Protein AF-K1TCK7-F1 (afdb_monomer_lite)

pLDDT: mean 96.37, std 4.92, range [71.75, 98.69]

Organism: NCBI:txid408170

Secondary structure (DSSP, 8-state):
--EEEEE--SHHHHHHHHHHHHTT-EEEEE---

Structure (mmCIF, N/CA/C/O backbone):
data_AF-K1TCK7-F1
#
_entry.id   AF-K1TCK7-F1
#
loop_
_atom_site.group_PDB
_atom_site.id
_atom_site.type_symbol
_atom_site.label_atom_id
_atom_site.label_alt_id
_atom_site.label_comp_id
_atom_site.label_asym_id
_atom_site.label_entity_id
_atom_site.label_seq_id
_atom_site.pdbx_PDB_ins_code
_atom_site.Cartn_x
_atom_site.Cartn_y
_atom_site.Cartn_z
_atom_site.occupancy
_atom_site.B_iso_or_equiv
_atom_site.auth_seq_id
_atom_site.auth_comp_id
_atom_site.auth_asym_id
_atom_site.auth_atom_id
_atom_site.pdbx_PDB_model_num
ATOM 1 N N . MET A 1 1 ? -7.038 8.328 9.944 1.00 88.06 1 MET A N 1
ATOM 2 C CA . MET A 1 1 ? -7.374 8.143 8.519 1.00 88.06 1 MET A CA 1
ATOM 3 C C . MET A 1 1 ? -6.666 9.213 7.702 1.00 88.06 1 MET A C 1
ATOM 5 O O . MET A 1 1 ? -6.979 10.386 7.863 1.00 88.06 1 MET A O 1
ATOM 9 N N . ALA A 1 2 ? -5.682 8.827 6.894 1.00 98.06 2 ALA A N 1
ATOM 10 C CA . ALA A 1 2 ? -4.972 9.724 5.978 1.00 98.06 2 ALA A CA 1
ATOM 11 C C . ALA A 1 2 ? -4.767 9.017 4.633 1.00 98.06 2 ALA A C 1
ATOM 13 O O . ALA A 1 2 ? -4.760 7.785 4.603 1.00 98.06 2 ALA A O 1
ATOM 14 N N . ASN A 1 3 ? -4.584 9.788 3.561 1.00 98.50 3 ASN A N 1
ATOM 15 C CA . ASN A 1 3 ? -4.235 9.261 2.243 1.00 98.50 3 ASN A CA 1
ATOM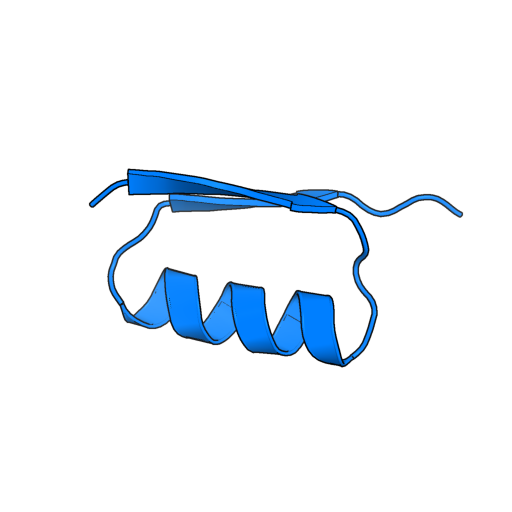 16 C C . ASN A 1 3 ? -2.709 9.212 2.119 1.00 98.50 3 ASN A C 1
ATOM 18 O O . ASN A 1 3 ? -2.054 10.242 2.291 1.00 98.50 3 ASN A O 1
ATOM 22 N N . VAL A 1 4 ? -2.147 8.038 1.835 1.00 98.25 4 VAL A N 1
ATOM 23 C CA . VAL A 1 4 ? -0.698 7.816 1.778 1.00 98.25 4 VAL A CA 1
ATOM 24 C C . VAL A 1 4 ? -0.307 7.251 0.417 1.00 98.25 4 VAL A C 1
ATOM 26 O O . VAL A 1 4 ? -0.820 6.222 -0.010 1.00 98.25 4 VAL A O 1
ATOM 29 N N . GLY A 1 5 ? 0.627 7.922 -0.257 1.00 98.19 5 GLY A N 1
ATOM 30 C CA . GLY A 1 5 ? 1.281 7.403 -1.455 1.00 98.19 5 GLY A CA 1
ATOM 31 C C . GLY A 1 5 ? 2.614 6.748 -1.099 1.00 98.19 5 GLY A C 1
ATOM 32 O O . GLY A 1 5 ? 3.463 7.398 -0.490 1.00 98.19 5 GLY A O 1
ATOM 33 N N . VAL A 1 6 ? 2.810 5.489 -1.491 1.00 97.88 6 VAL A N 1
ATOM 34 C CA . VAL A 1 6 ? 4.086 4.770 -1.356 1.00 97.88 6 VAL A CA 1
ATOM 35 C C . VAL A 1 6 ? 4.694 4.579 -2.742 1.00 97.88 6 VAL A C 1
ATOM 37 O O . VAL A 1 6 ? 4.057 4.015 -3.629 1.00 97.88 6 VAL A O 1
ATOM 40 N N . ILE A 1 7 ? 5.923 5.061 -2.937 1.00 97.06 7 ILE A N 1
ATOM 41 C CA . ILE A 1 7 ? 6.659 4.930 -4.200 1.00 97.06 7 ILE A CA 1
ATOM 42 C C . ILE A 1 7 ? 7.700 3.817 -4.053 1.00 97.06 7 ILE A C 1
ATOM 44 O O . ILE A 1 7 ? 8.598 3.903 -3.218 1.00 97.06 7 ILE A O 1
ATOM 48 N N . GLY A 1 8 ? 7.569 2.785 -4.881 1.00 95.56 8 GLY A N 1
ATOM 49 C CA . GLY A 1 8 ? 8.359 1.559 -4.878 1.00 95.56 8 GLY A CA 1
ATOM 50 C C . GLY A 1 8 ? 7.619 0.387 -4.226 1.00 95.56 8 GLY A C 1
ATOM 51 O O . GLY A 1 8 ? 7.360 0.400 -3.024 1.00 95.56 8 GLY A O 1
ATOM 52 N N . ALA A 1 9 ? 7.357 -0.673 -4.999 1.00 95.50 9 ALA A N 1
ATOM 53 C CA . ALA A 1 9 ? 6.761 -1.927 -4.515 1.00 95.50 9 ALA A CA 1
ATOM 54 C C . ALA A 1 9 ? 7.809 -2.990 -4.121 1.00 95.50 9 ALA A C 1
ATOM 56 O O . ALA A 1 9 ? 7.596 -4.191 -4.267 1.00 95.50 9 ALA A O 1
ATOM 57 N N . GLY A 1 10 ? 8.963 -2.553 -3.604 1.00 95.00 10 GLY A N 1
ATOM 58 C CA . GLY A 1 10 ? 9.965 -3.453 -3.027 1.00 95.00 10 GLY A CA 1
ATOM 59 C C . GLY A 1 10 ? 9.485 -4.102 -1.722 1.00 95.00 10 GLY A C 1
ATOM 60 O O . GLY A 1 10 ? 8.400 -3.802 -1.220 1.00 95.00 10 GLY A O 1
ATOM 61 N N . SER A 1 11 ? 10.318 -4.955 -1.122 1.00 97.00 11 SER A N 1
ATOM 62 C CA . SER A 1 11 ? 10.000 -5.660 0.133 1.00 97.00 11 SER A CA 1
ATOM 63 C C . SER A 1 11 ? 9.551 -4.713 1.253 1.00 97.00 11 SER A C 1
ATOM 65 O O . SER A 1 11 ? 8.494 -4.906 1.849 1.00 97.00 11 SER A O 1
ATOM 67 N N . TRP A 1 12 ? 10.302 -3.636 1.484 1.00 96.38 12 TRP A N 1
ATOM 68 C CA . TRP A 1 12 ? 9.966 -2.629 2.493 1.00 96.38 12 TRP A CA 1
ATOM 69 C C . TRP A 1 12 ? 8.773 -1.750 2.109 1.00 96.38 12 TRP A C 1
ATOM 71 O O . TRP A 1 12 ? 7.946 -1.456 2.967 1.00 96.38 12 TRP A O 1
ATOM 81 N N . GLY A 1 13 ? 8.650 -1.360 0.83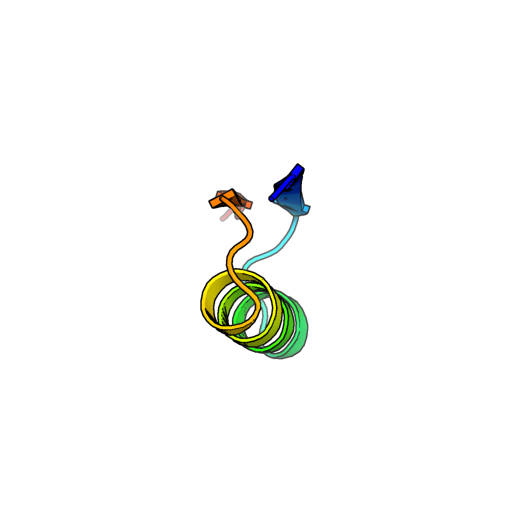5 1.00 97.12 13 GLY A N 1
ATOM 82 C CA . GLY A 1 13 ? 7.525 -0.544 0.362 1.00 97.12 13 GLY A CA 1
ATOM 83 C C . GLY A 1 13 ? 6.192 -1.277 0.502 1.00 97.12 13 GLY A C 1
ATOM 84 O O . GLY A 1 13 ? 5.207 -0.712 0.978 1.00 97.12 13 GLY A O 1
ATOM 85 N N . THR A 1 14 ? 6.188 -2.574 0.199 1.00 97.56 14 THR A N 1
ATOM 86 C CA . THR A 1 14 ? 5.021 -3.440 0.380 1.00 97.56 14 THR A CA 1
ATOM 87 C C . THR A 1 14 ? 4.710 -3.656 1.861 1.00 97.56 14 THR A C 1
ATOM 89 O O . THR A 1 14 ? 3.573 -3.444 2.276 1.00 97.56 14 THR A O 1
ATOM 92 N N . ALA A 1 15 ? 5.710 -4.001 2.682 1.00 98.31 15 ALA A N 1
ATOM 93 C CA . ALA A 1 15 ? 5.509 -4.226 4.117 1.00 98.31 15 ALA A CA 1
ATOM 94 C C . ALA A 1 15 ? 4.972 -2.977 4.838 1.00 98.31 15 ALA A C 1
ATOM 96 O O . ALA A 1 15 ? 4.033 -3.066 5.628 1.00 98.31 15 ALA A O 1
ATOM 97 N N . LEU A 1 16 ? 5.521 -1.801 4.524 1.00 98.06 16 LEU A N 1
ATOM 98 C CA . LEU A 1 16 ? 5.048 -0.532 5.069 1.00 98.06 16 LEU A CA 1
ATOM 99 C C . LEU A 1 16 ? 3.623 -0.208 4.601 1.00 98.06 16 LEU A C 1
ATOM 101 O O . LEU A 1 16 ? 2.816 0.264 5.398 1.00 98.06 16 LEU A O 1
ATOM 105 N N . SER A 1 17 ? 3.297 -0.487 3.336 1.00 98.38 17 SER A N 1
ATOM 106 C CA . SER A 1 17 ? 1.949 -0.260 2.801 1.00 98.38 17 SER A CA 1
ATOM 107 C C . SER A 1 17 ? 0.896 -1.098 3.526 1.00 98.38 17 SER A C 1
ATOM 109 O O . SER A 1 17 ? -0.165 -0.574 3.858 1.00 98.38 17 SER A O 1
ATOM 111 N N . VAL A 1 18 ? 1.207 -2.363 3.831 1.00 98.38 18 VAL A N 1
ATOM 112 C CA . VAL A 1 18 ? 0.330 -3.247 4.618 1.00 98.38 18 VAL A CA 1
ATOM 113 C C . VAL A 1 18 ? 0.147 -2.708 6.035 1.00 98.38 18 VAL A C 1
ATOM 115 O O . VAL A 1 18 ? -0.985 -2.536 6.474 1.00 98.38 18 VAL A O 1
ATOM 118 N N . LEU A 1 19 ? 1.238 -2.346 6.719 1.00 98.38 19 LEU A N 1
ATOM 119 C CA . LEU A 1 19 ? 1.164 -1.770 8.064 1.00 98.38 19 LEU A CA 1
ATOM 120 C C . LEU A 1 19 ? 0.275 -0.517 8.103 1.00 98.38 19 LEU A C 1
ATOM 122 O O . LEU A 1 19 ? -0.535 -0.350 9.012 1.00 9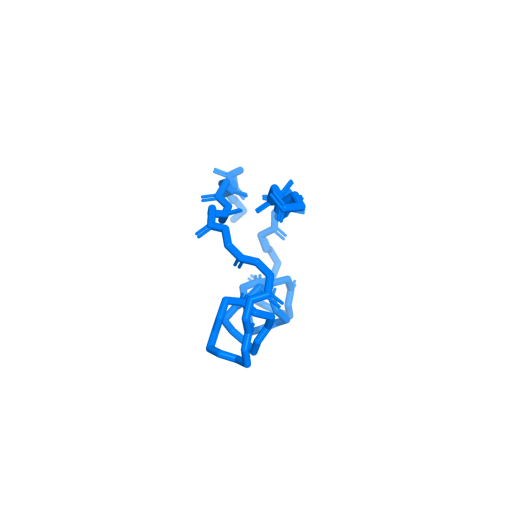8.38 19 LEU A O 1
ATOM 126 N N . LEU A 1 20 ? 0.426 0.383 7.131 1.00 98.50 20 LEU A N 1
ATOM 127 C CA . LEU A 1 20 ? -0.368 1.608 7.052 1.00 98.50 20 LEU A CA 1
ATOM 128 C C . LEU A 1 20 ? -1.844 1.319 6.750 1.00 98.50 20 LEU A C 1
ATOM 130 O O . LEU A 1 20 ? -2.716 1.952 7.346 1.00 98.50 20 LEU A O 1
ATOM 134 N N . ALA A 1 21 ? -2.131 0.356 5.873 1.00 98.50 21 ALA A N 1
ATOM 135 C CA . ALA A 1 21 ? -3.497 -0.075 5.593 1.00 98.50 21 ALA A CA 1
ATOM 136 C C . ALA A 1 21 ? -4.168 -0.664 6.848 1.00 98.50 21 ALA A C 1
ATOM 138 O O . ALA A 1 21 ? -5.283 -0.261 7.183 1.00 98.50 21 ALA A O 1
ATOM 139 N N . ASP A 1 22 ? -3.460 -1.515 7.598 1.00 98.69 22 ASP A N 1
ATOM 140 C CA . ASP A 1 22 ? -3.941 -2.105 8.856 1.00 98.69 22 ASP A CA 1
ATOM 141 C C . ASP A 1 22 ? -4.195 -1.046 9.943 1.00 98.69 22 ASP A C 1
ATOM 143 O O . ASP A 1 22 ? -5.104 -1.186 10.759 1.00 98.69 22 ASP A O 1
ATOM 147 N N . ASN A 1 23 ? -3.448 0.063 9.924 1.00 98.56 23 ASN A N 1
ATOM 148 C CA . ASN A 1 23 ? -3.681 1.220 10.799 1.00 98.56 23 ASN A CA 1
ATOM 149 C C . ASN A 1 23 ? -4.832 2.134 10.326 1.00 98.56 23 ASN A C 1
ATOM 151 O O . ASN A 1 23 ? -5.051 3.212 10.884 1.00 98.56 23 ASN A O 1
ATOM 155 N N . GLY A 1 24 ? -5.589 1.728 9.304 1.00 98.50 24 GLY A N 1
ATOM 156 C CA . GLY A 1 24 ? -6.735 2.481 8.806 1.00 98.50 24 GLY A CA 1
ATOM 157 C C . GLY A 1 24 ? -6.324 3.728 8.027 1.00 98.50 24 GLY A C 1
ATOM 158 O O . GLY A 1 24 ? -6.937 4.787 8.185 1.00 98.50 24 GLY A O 1
ATOM 159 N N . HIS A 1 25 ? -5.26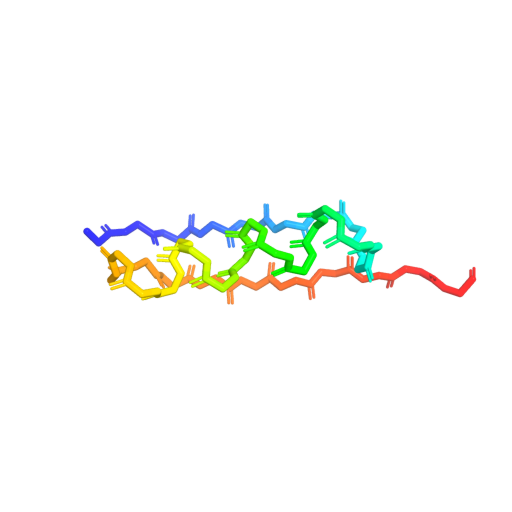8 3.638 7.219 1.00 98.69 25 HIS A N 1
ATOM 160 C CA . HIS A 1 25 ? -4.937 4.638 6.205 1.00 98.69 25 HIS A CA 1
ATOM 161 C C . HIS A 1 25 ? -5.355 4.150 4.813 1.00 98.69 25 HIS A C 1
ATOM 163 O O . HIS A 1 25 ? -5.323 2.957 4.522 1.00 98.69 25 HIS A O 1
ATOM 169 N N . HIS A 1 26 ? -5.729 5.080 3.932 1.00 98.62 26 HIS A N 1
ATOM 170 C CA . HIS A 1 26 ? -5.951 4.770 2.523 1.00 98.62 26 HIS A CA 1
ATOM 171 C C . HIS A 1 26 ? -4.609 4.852 1.797 1.00 98.62 26 HIS A C 1
ATOM 173 O O . HIS A 1 26 ? -4.026 5.933 1.700 1.00 98.62 26 HIS A O 1
ATOM 179 N N . VAL A 1 27 ? -4.099 3.713 1.335 1.00 98.56 27 VAL A N 1
ATOM 180 C CA . VAL A 1 27 ? -2.745 3.602 0.783 1.00 98.56 27 VAL A CA 1
ATOM 181 C C . VAL A 1 27 ? -2.802 3.300 -0.711 1.00 98.56 27 VAL A C 1
ATOM 183 O O . VAL A 1 27 ? -3.471 2.356 -1.126 1.00 98.56 27 VAL A O 1
ATOM 186 N N . THR A 1 28 ? -2.047 4.057 -1.507 1.00 98.38 28 THR A N 1
ATOM 187 C CA . THR A 1 28 ? -1.799 3.771 -2.926 1.00 98.38 28 THR A CA 1
ATOM 188 C C . THR A 1 28 ? -0.315 3.491 -3.124 1.00 98.38 28 THR A C 1
ATOM 190 O O . THR A 1 28 ? 0.516 4.352 -2.829 1.00 98.38 28 THR A O 1
ATOM 193 N N . ILE A 1 29 ? 0.023 2.309 -3.645 1.00 97.75 29 ILE A N 1
ATOM 194 C CA . ILE A 1 29 ? 1.403 1.948 -3.985 1.00 97.75 29 ILE A CA 1
ATOM 195 C C . ILE A 1 29 ? 1.650 2.134 -5.485 1.00 97.75 29 ILE A C 1
ATOM 197 O O . ILE A 1 29 ? 0.830 1.734 -6.310 1.00 97.75 29 ILE A O 1
ATOM 201 N N . TRP A 1 30 ? 2.782 2.737 -5.832 1.00 96.94 30 TRP A N 1
ATOM 202 C CA . TRP A 1 30 ? 3.240 2.919 -7.207 1.00 96.94 30 TRP A CA 1
ATOM 203 C C . TRP A 1 30 ? 4.559 2.188 -7.386 1.00 96.94 30 TRP A C 1
ATOM 205 O O . TRP A 1 30 ? 5.453 2.315 -6.554 1.00 96.94 30 TRP A O 1
ATOM 215 N N . SER A 1 31 ? 4.705 1.454 -8.479 1.00 94.88 31 SER A N 1
ATOM 216 C CA . SER A 1 31 ? 5.981 0.874 -8.885 1.00 94.88 31 SER A CA 1
ATOM 217 C C . SER A 1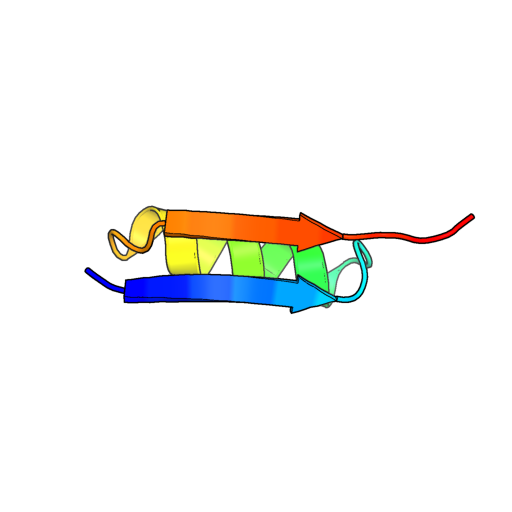 31 ? 6.251 1.235 -10.333 1.00 94.88 31 SER A C 1
ATOM 219 O O . SER A 1 31 ? 5.319 1.507 -11.089 1.00 9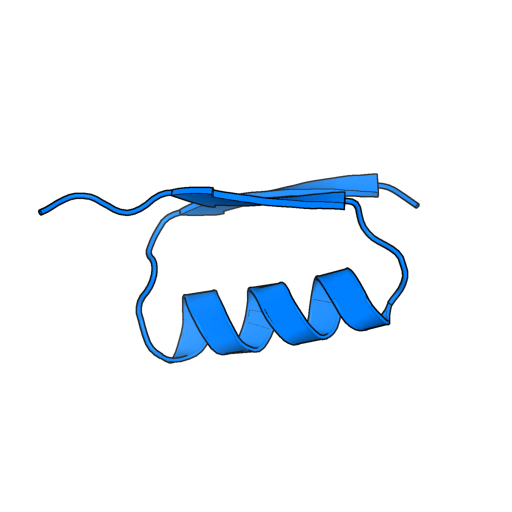4.88 31 SER A O 1
ATOM 221 N N . ILE A 1 32 ? 7.527 1.244 -10.688 1.00 90.38 32 ILE A N 1
ATOM 222 C CA . ILE A 1 32 ? 7.982 1.285 -12.073 1.00 90.38 32 ILE A CA 1
ATOM 223 C C . ILE A 1 32 ? 8.577 -0.080 -12.417 1.00 90.38 32 ILE A C 1
ATOM 225 O O . ILE A 1 32 ? 9.041 -0.778 -11.508 1.00 90.38 32 ILE A O 1
ATOM 229 N N . ASP A 1 33 ? 8.531 -0.423 -13.700 1.00 71.75 33 ASP A N 1
ATOM 230 C CA . ASP A 1 33 ? 9.304 -1.527 -14.273 1.00 71.75 33 ASP A CA 1
ATOM 231 C C . ASP A 1 33 ? 10.780 -1.127 -14.438 1.00 71.75 33 ASP A C 1
ATOM 233 O O . ASP A 1 33 ? 11.042 0.058 -14.767 1.00 71.75 33 ASP A O 1
#

Sequence (33 aa):
MANVGVIGAGSWGTALSVLLADNGHHVTIWSID

Radius of gyration: 9.06 Å; chains: 1; bounding box: 17×15×25 Å

Foldseek 3Di:
DEEEEQEAPDPVSVVVQVVCVVVVYHYDYDYDD

InterPro domains:
  IPR011128 Glycerol-3-phosphate dehydrogenase, NAD-dependent, N-terminal [PF01210] (4-32)
  IPR036291 NAD(P)-binding domain superfamily [SSF51735] (3-32)